Protein AF-A0A936U7Z7-F1 (afdb_monomer)

Structure (mmCIF, N/CA/C/O backbone):
data_AF-A0A936U7Z7-F1
#
_entry.id   AF-A0A936U7Z7-F1
#
loop_
_atom_site.group_PDB
_atom_site.id
_atom_site.type_symbol
_atom_site.label_atom_id
_atom_site.label_alt_id
_atom_site.label_comp_id
_atom_site.label_asym_id
_atom_site.label_entity_id
_atom_site.label_seq_id
_atom_site.pdbx_PDB_ins_code
_atom_site.Cartn_x
_atom_site.Cartn_y
_atom_site.Cartn_z
_atom_site.occupancy
_atom_site.B_iso_or_equiv
_atom_site.auth_seq_id
_atom_site.auth_comp_id
_atom_site.auth_asym_id
_atom_site.auth_atom_id
_atom_site.pdbx_PDB_model_num
ATOM 1 N N . MET A 1 1 ? -49.123 -43.260 -20.434 1.00 53.66 1 MET A N 1
ATOM 2 C CA . MET A 1 1 ? -48.693 -44.196 -19.369 1.00 53.66 1 MET A CA 1
ATOM 3 C C . MET A 1 1 ? -49.922 -44.941 -18.866 1.00 53.66 1 MET A C 1
ATOM 5 O O . MET A 1 1 ? -50.841 -44.301 -18.373 1.00 53.66 1 MET A O 1
ATOM 9 N N . GLY A 1 2 ? -50.013 -46.245 -19.142 1.00 55.50 2 GLY A N 1
ATOM 10 C CA . GLY A 1 2 ? -51.261 -47.013 -19.045 1.00 55.50 2 GLY A CA 1
ATOM 11 C C . GLY A 1 2 ? -51.658 -47.400 -17.618 1.00 55.50 2 GLY A C 1
ATOM 12 O O . GLY A 1 2 ? -50.802 -47.662 -16.776 1.00 55.50 2 GLY A O 1
ATOM 13 N N . LEU A 1 3 ? -52.970 -47.505 -17.376 1.00 56.16 3 LEU A N 1
ATOM 14 C CA . LEU A 1 3 ? -53.588 -47.869 -16.088 1.00 56.16 3 LEU A CA 1
ATOM 15 C C . LEU A 1 3 ? -53.085 -49.196 -15.481 1.00 56.16 3 LEU A C 1
ATOM 17 O O . LEU A 1 3 ? -53.256 -49.433 -14.290 1.00 56.16 3 LEU A O 1
ATOM 21 N N . ARG A 1 4 ? -52.421 -50.039 -16.278 1.00 62.91 4 ARG A N 1
ATOM 22 C CA . ARG A 1 4 ? -51.857 -51.329 -15.857 1.00 62.91 4 ARG A CA 1
ATOM 23 C C . ARG A 1 4 ? -50.649 -51.208 -14.925 1.00 62.91 4 ARG A C 1
ATOM 25 O O . ARG A 1 4 ? -50.452 -52.099 -14.108 1.00 62.91 4 ARG A O 1
ATOM 32 N N . SER A 1 5 ? -49.867 -50.128 -15.004 1.00 60.94 5 SER A N 1
ATOM 33 C CA . SER A 1 5 ? -48.711 -49.952 -14.108 1.00 60.94 5 SER A CA 1
ATOM 34 C C . SER A 1 5 ? -49.147 -49.609 -12.684 1.00 60.94 5 SER A C 1
ATOM 36 O O . SER A 1 5 ? -48.615 -50.161 -11.732 1.00 60.94 5 SER A O 1
ATOM 38 N N . ARG A 1 6 ? -50.197 -48.793 -12.531 1.00 63.59 6 ARG A N 1
ATOM 39 C CA . ARG A 1 6 ? -50.653 -48.318 -11.213 1.00 63.59 6 ARG A CA 1
ATOM 40 C C . ARG A 1 6 ? -51.276 -49.415 -10.344 1.00 63.59 6 ARG A C 1
ATOM 42 O O . ARG A 1 6 ? -51.219 -49.317 -9.124 1.00 63.59 6 ARG A O 1
ATOM 49 N N . LEU A 1 7 ? -51.831 -50.463 -10.961 1.00 64.12 7 LEU A N 1
ATOM 50 C CA . LEU A 1 7 ? -52.419 -51.603 -10.248 1.00 64.12 7 LEU A CA 1
ATOM 51 C C . LEU A 1 7 ? -51.355 -52.552 -9.663 1.00 64.12 7 LEU A C 1
ATOM 53 O O . LEU A 1 7 ? -51.622 -53.269 -8.704 1.00 64.12 7 LEU A O 1
ATOM 57 N N . LYS A 1 8 ? -50.149 -52.575 -10.246 1.00 61.91 8 LYS A N 1
ATOM 58 C CA . LYS A 1 8 ? -49.075 -53.491 -9.834 1.00 61.91 8 LYS A CA 1
ATOM 59 C C . LYS A 1 8 ? -48.338 -52.979 -8.592 1.00 61.91 8 LYS A C 1
ATOM 61 O O . LYS A 1 8 ? -48.033 -53.772 -7.707 1.00 61.91 8 LYS A O 1
ATOM 66 N N . ASP A 1 9 ? -48.158 -51.663 -8.484 1.00 62.19 9 ASP A N 1
ATOM 67 C CA . ASP A 1 9 ? -47.556 -51.022 -7.306 1.00 62.19 9 ASP A CA 1
ATOM 68 C C . ASP A 1 9 ? -48.460 -51.098 -6.064 1.00 62.19 9 ASP A C 1
ATOM 70 O O . ASP A 1 9 ? -47.980 -51.271 -4.946 1.00 62.19 9 ASP A O 1
ATOM 74 N N . THR A 1 10 ? -49.784 -51.053 -6.245 1.00 61.84 10 THR A N 1
ATOM 75 C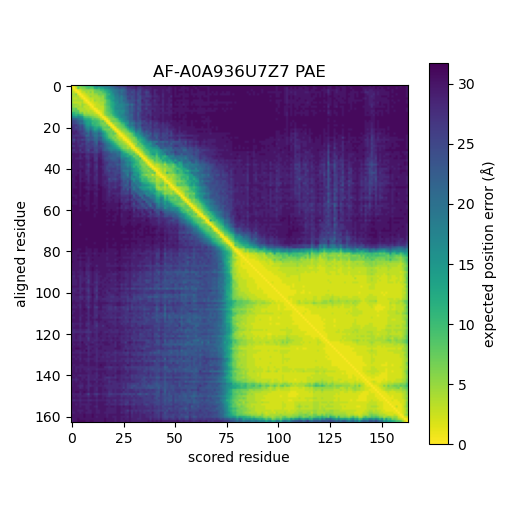 CA . THR A 1 10 ? -50.743 -51.156 -5.129 1.00 61.84 10 THR A CA 1
ATOM 76 C C . THR A 1 10 ? -50.898 -52.581 -4.592 1.00 61.84 10 THR A C 1
ATOM 78 O O . THR A 1 10 ? -51.170 -52.750 -3.407 1.00 61.84 10 THR A O 1
ATOM 81 N N . LEU A 1 11 ? -50.656 -53.612 -5.410 1.00 61.28 11 LEU A N 1
ATOM 82 C CA . LEU A 1 11 ? -50.637 -55.011 -4.958 1.00 61.28 11 LEU A CA 1
ATOM 83 C C . LEU A 1 11 ? -49.333 -55.392 -4.235 1.00 61.28 11 LEU A C 1
ATOM 85 O O . LEU A 1 11 ? -49.374 -56.196 -3.309 1.00 61.28 11 LEU A O 1
ATOM 89 N N . GLY A 1 12 ? -48.196 -54.791 -4.602 1.00 59.53 12 GLY A N 1
ATOM 90 C CA . GLY A 1 12 ? -46.909 -55.040 -3.937 1.00 59.53 12 GLY A CA 1
ATOM 91 C C . GLY A 1 12 ? -46.841 -54.509 -2.501 1.00 59.53 12 GLY A C 1
ATOM 92 O O . GLY A 1 12 ? -46.203 -55.119 -1.650 1.00 59.53 12 GLY A O 1
ATOM 93 N N . ALA A 1 13 ? -47.543 -53.411 -2.209 1.00 61.16 13 ALA A N 1
ATOM 94 C CA . ALA A 1 13 ? -47.560 -52.798 -0.880 1.00 61.16 13 ALA A CA 1
ATOM 95 C C . ALA A 1 13 ? -48.539 -53.465 0.110 1.00 61.16 13 ALA A C 1
ATOM 97 O O . ALA A 1 13 ? -48.393 -53.300 1.318 1.00 61.16 13 ALA A O 1
ATOM 98 N N . LEU A 1 14 ? -49.529 -54.221 -0.385 1.00 59.06 14 LEU A N 1
ATOM 99 C CA . LEU A 1 14 ? -50.561 -54.878 0.433 1.00 59.06 14 LEU A CA 1
ATOM 100 C C . LEU A 1 14 ? -50.222 -56.330 0.811 1.00 59.06 14 LEU A C 1
ATOM 102 O O . LEU A 1 14 ? -50.831 -56.875 1.727 1.00 59.06 14 LEU A O 1
ATOM 106 N N . LEU A 1 15 ? -49.235 -56.946 0.151 1.00 59.72 15 LEU A N 1
ATOM 107 C CA . LEU A 1 15 ? -48.795 -58.323 0.398 1.00 59.72 15 LEU A CA 1
ATOM 108 C C . LEU A 1 15 ? -47.474 -58.352 1.190 1.00 59.72 15 LEU A C 1
ATOM 110 O O . LEU A 1 15 ? -46.478 -58.911 0.740 1.00 59.72 15 LEU A O 1
ATOM 114 N N . GLY A 1 16 ? -47.465 -57.690 2.352 1.00 51.81 16 GLY A N 1
ATOM 115 C CA . GLY A 1 16 ? -46.308 -57.532 3.239 1.00 51.81 16 GLY A CA 1
ATOM 116 C C . GLY A 1 16 ? -45.510 -58.819 3.481 1.00 51.81 16 GLY A C 1
ATOM 117 O O . GLY A 1 16 ? -45.823 -59.604 4.371 1.00 51.81 16 GLY A O 1
ATOM 118 N N . GLY A 1 17 ? -44.434 -58.990 2.715 1.00 46.88 17 GLY A N 1
ATOM 119 C CA . GLY A 1 17 ? -43.423 -60.024 2.900 1.00 46.88 17 GLY A CA 1
ATOM 120 C C . GLY A 1 17 ? -42.232 -59.478 3.676 1.00 46.88 17 GLY A C 1
ATOM 121 O O . GLY A 1 17 ? -41.199 -59.158 3.098 1.00 46.88 17 GLY A O 1
ATOM 122 N N . THR A 1 18 ? -42.406 -59.356 4.987 1.00 51.50 18 THR A N 1
ATOM 123 C CA . THR A 1 18 ? -41.353 -59.189 5.993 1.00 51.50 18 THR A CA 1
ATOM 124 C C . THR A 1 18 ? -40.433 -60.417 6.066 1.00 51.50 18 THR A C 1
ATOM 126 O O . THR A 1 18 ? -40.917 -61.532 6.240 1.00 51.50 18 THR A O 1
ATOM 129 N N . GLN A 1 19 ? -39.120 -60.193 6.027 1.00 50.44 19 GLN A N 1
ATOM 130 C CA . GLN A 1 19 ? -38.074 -60.971 6.720 1.00 50.44 19 GLN A CA 1
ATOM 131 C C . GLN A 1 19 ? -37.088 -59.902 7.221 1.00 50.44 19 GLN A C 1
ATOM 133 O O . GLN A 1 19 ? -36.476 -59.216 6.410 1.00 50.44 19 GLN A O 1
ATOM 138 N N . ASP A 1 20 ? -37.180 -59.403 8.448 1.00 43.28 20 ASP A N 1
ATOM 139 C CA . ASP A 1 20 ? -36.795 -59.981 9.743 1.00 43.28 20 ASP A CA 1
ATOM 140 C C . ASP A 1 20 ? -35.322 -60.430 9.855 1.00 43.28 20 ASP A C 1
ATOM 142 O O . ASP A 1 20 ? -34.871 -61.351 9.186 1.00 43.28 20 ASP A O 1
ATOM 146 N N . THR A 1 21 ? -34.631 -59.688 10.729 1.00 50.19 21 THR A N 1
ATOM 147 C CA . THR A 1 21 ? -33.477 -60.012 11.581 1.00 50.19 21 THR A CA 1
ATOM 148 C C . THR A 1 21 ? -32.204 -60.644 10.998 1.00 50.19 21 THR A C 1
ATOM 150 O O . THR A 1 21 ? -32.057 -61.852 10.925 1.00 50.19 21 THR A O 1
ATOM 153 N N . GLU A 1 22 ? -31.147 -59.825 10.887 1.00 43.09 22 GLU A N 1
ATOM 154 C CA . GLU A 1 22 ? -29.859 -60.204 11.486 1.00 43.09 22 GLU A CA 1
ATOM 155 C C . GLU A 1 22 ? -29.035 -58.986 11.942 1.00 43.09 22 GLU A C 1
ATOM 157 O O . GLU A 1 22 ? -28.915 -57.959 11.274 1.00 43.09 22 GLU A O 1
ATOM 162 N N . ARG A 1 23 ? -28.493 -59.108 13.156 1.00 43.38 23 ARG A N 1
ATOM 163 C CA . ARG A 1 23 ? -27.662 -58.129 13.859 1.00 43.38 23 ARG A CA 1
ATOM 164 C C . ARG A 1 23 ? -26.360 -57.842 13.110 1.00 43.38 23 ARG A C 1
ATOM 166 O O . ARG A 1 23 ? -25.551 -58.742 12.914 1.00 43.38 23 ARG A O 1
ATOM 173 N N . ARG A 1 24 ? -26.017 -56.557 13.003 1.00 42.41 24 ARG A N 1
ATOM 174 C CA . ARG A 1 24 ? -24.684 -56.079 13.408 1.00 42.41 24 ARG A CA 1
ATOM 175 C C . ARG A 1 24 ? -24.756 -54.603 13.813 1.00 42.41 24 ARG A C 1
ATOM 177 O O . ARG A 1 24 ? -25.116 -53.782 12.974 1.00 42.41 24 ARG A O 1
ATOM 184 N N . PRO A 1 25 ? -24.421 -54.226 15.062 1.00 46.09 25 PRO A N 1
ATOM 185 C CA . PRO A 1 25 ? -24.138 -52.831 15.360 1.00 46.09 25 PRO A CA 1
ATOM 186 C C . PRO A 1 25 ? -22.882 -52.439 14.575 1.00 46.09 25 PRO A C 1
ATOM 188 O O . PRO A 1 25 ? -21.800 -52.983 14.795 1.00 46.09 25 PRO A O 1
ATOM 191 N N . GLN A 1 26 ? -23.048 -51.535 13.612 1.00 52.72 26 GLN A N 1
ATOM 192 C CA . GLN A 1 26 ? -21.930 -50.864 12.961 1.00 52.72 26 GLN A CA 1
ATOM 193 C C . GLN A 1 26 ? -21.129 -50.133 14.049 1.00 52.72 26 GLN A C 1
ATOM 195 O O . GLN A 1 26 ? -21.728 -49.364 14.809 1.00 52.72 26 GLN A O 1
ATOM 200 N N . PRO A 1 27 ? -19.807 -50.347 14.172 1.00 50.00 27 PRO A N 1
ATOM 201 C CA . PRO A 1 27 ? -19.001 -49.484 15.013 1.00 50.00 27 PRO A CA 1
ATOM 202 C C . PRO A 1 27 ? -19.119 -48.065 14.459 1.00 50.00 27 PRO A C 1
ATOM 204 O O . PRO A 1 27 ? -18.895 -47.825 13.272 1.00 50.00 27 PRO A O 1
ATOM 207 N N . TYR A 1 28 ? -19.501 -47.133 15.327 1.00 50.00 28 TYR A N 1
ATOM 208 C CA . TYR A 1 28 ? -19.523 -45.705 15.045 1.00 50.00 28 TYR A CA 1
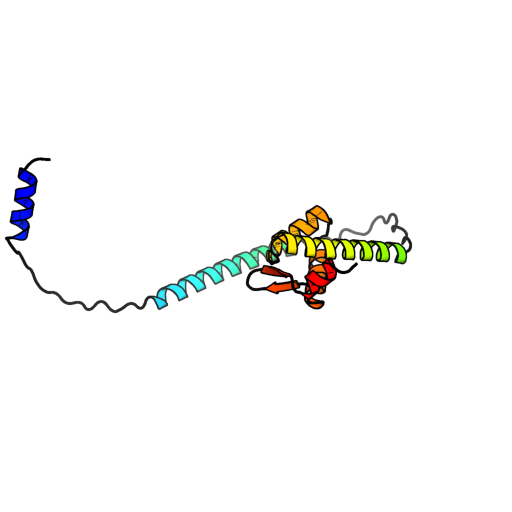ATOM 209 C C . TYR A 1 28 ? -18.086 -45.278 14.713 1.00 50.00 28 TYR A C 1
ATOM 211 O O . TYR A 1 28 ? -17.277 -44.994 15.598 1.00 50.00 28 TYR A O 1
ATOM 219 N N . ARG A 1 29 ? -17.717 -45.320 13.428 1.00 47.75 29 ARG A N 1
ATOM 220 C CA . ARG A 1 29 ? -16.426 -44.827 12.955 1.00 47.75 29 ARG A CA 1
ATOM 221 C C . ARG A 1 29 ? -16.515 -43.309 12.998 1.00 47.75 29 ARG A C 1
ATOM 223 O O . ARG A 1 29 ? -17.076 -42.677 12.110 1.00 47.75 29 ARG A O 1
ATOM 230 N N . SER A 1 30 ? -16.031 -42.755 14.104 1.00 45.44 30 SER A N 1
ATOM 231 C CA . SER A 1 30 ? -15.939 -41.318 14.328 1.00 45.44 30 SER A CA 1
ATOM 232 C C . SER A 1 30 ? -15.243 -40.644 13.128 1.00 45.44 30 SER A C 1
ATOM 234 O O . SER A 1 30 ? -14.167 -41.104 12.732 1.00 45.44 30 SER A O 1
ATOM 236 N N . PRO A 1 31 ? -15.809 -39.576 12.532 1.00 49.09 31 PRO A N 1
ATOM 237 C CA . PRO A 1 31 ? -15.282 -38.942 11.315 1.00 49.09 31 PRO A CA 1
ATOM 238 C C . PRO A 1 31 ? -13.938 -38.217 11.511 1.00 49.09 31 PRO A C 1
ATOM 240 O O . PRO A 1 31 ? -13.349 -37.734 10.550 1.00 49.09 31 PRO A O 1
ATOM 243 N N . VAL A 1 32 ? -13.415 -38.161 12.737 1.00 47.50 32 VAL A N 1
ATOM 244 C CA . VAL A 1 32 ? -12.198 -37.404 13.069 1.00 47.50 32 VAL A CA 1
ATOM 245 C C . VAL A 1 32 ? -10.913 -38.129 12.638 1.00 47.50 32 VAL A C 1
ATOM 247 O O . VAL A 1 32 ? -9.903 -37.486 12.373 1.00 47.50 32 VAL A O 1
ATOM 250 N N . ALA A 1 33 ? -10.932 -39.460 12.502 1.00 45.00 33 ALA A N 1
ATOM 251 C CA . ALA A 1 33 ? -9.717 -40.224 12.196 1.00 45.00 33 ALA A CA 1
ATOM 252 C C . ALA A 1 33 ? -9.262 -40.128 10.725 1.00 45.00 33 ALA A C 1
ATOM 254 O O . ALA A 1 33 ? -8.098 -40.380 10.443 1.00 45.00 33 ALA A O 1
ATOM 255 N N . SER A 1 34 ? -10.143 -39.754 9.787 1.00 46.69 34 SER A N 1
ATOM 256 C CA . SER A 1 34 ? -9.799 -39.729 8.353 1.00 46.69 34 SER A CA 1
ATOM 257 C C . SER A 1 34 ? -9.118 -38.433 7.899 1.00 46.69 34 SER A C 1
ATOM 259 O O . SER A 1 34 ? -8.530 -38.409 6.827 1.00 46.69 34 SER A O 1
ATOM 261 N N . ILE A 1 35 ? -9.187 -37.364 8.698 1.00 48.81 35 ILE A N 1
ATOM 262 C CA . ILE A 1 35 ? -8.622 -36.046 8.357 1.00 48.81 35 ILE A CA 1
ATOM 263 C C . ILE A 1 35 ? -7.124 -35.980 8.710 1.00 48.81 35 ILE A C 1
ATOM 265 O O . ILE A 1 35 ? -6.358 -35.255 8.082 1.00 48.81 35 ILE A O 1
ATOM 269 N N . ILE A 1 36 ? -6.688 -36.761 9.703 1.00 47.91 36 ILE A N 1
ATOM 270 C CA . ILE A 1 36 ? -5.319 -36.703 10.238 1.00 47.91 36 ILE A CA 1
ATOM 271 C C . ILE A 1 36 ? -4.309 -37.386 9.295 1.00 47.91 36 ILE A C 1
ATOM 273 O O . ILE A 1 36 ? -3.169 -36.933 9.198 1.00 47.91 36 ILE A O 1
ATOM 277 N N . ASP A 1 37 ? -4.714 -38.433 8.569 1.00 43.72 37 ASP A N 1
ATOM 278 C CA . ASP A 1 37 ? -3.844 -39.115 7.595 1.00 43.72 37 ASP A CA 1
ATOM 279 C C . ASP A 1 37 ? -3.646 -38.297 6.304 1.00 43.72 37 ASP A C 1
ATOM 281 O O . ASP A 1 37 ? -2.534 -38.238 5.777 1.00 43.72 37 ASP A O 1
ATOM 285 N N . ASP A 1 38 ? -4.682 -37.590 5.840 1.00 45.03 38 ASP A N 1
ATOM 286 C CA . ASP A 1 38 ? -4.632 -36.785 4.608 1.00 45.03 38 ASP A CA 1
ATOM 287 C C . ASP A 1 38 ? -3.714 -35.554 4.761 1.00 45.03 38 ASP A C 1
ATOM 289 O O . ASP A 1 38 ? -2.880 -35.263 3.900 1.00 45.03 38 ASP A O 1
ATOM 293 N N . ALA A 1 39 ? -3.758 -34.895 5.927 1.00 4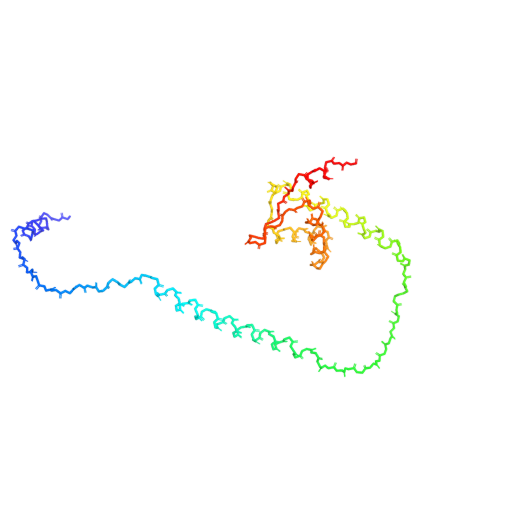8.22 39 ALA A N 1
ATOM 294 C CA . ALA A 1 39 ? -2.891 -33.756 6.239 1.00 48.22 39 ALA A CA 1
ATOM 295 C C . ALA A 1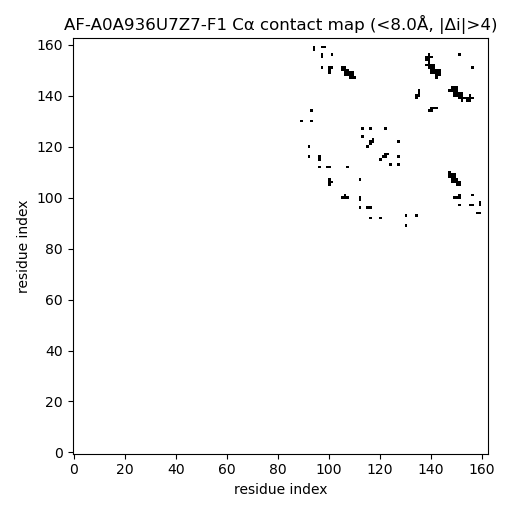 39 ? -1.397 -34.138 6.275 1.00 48.22 39 ALA A C 1
ATOM 297 O O . ALA A 1 39 ? -0.538 -33.392 5.800 1.00 48.22 39 ALA A O 1
ATOM 298 N N . ARG A 1 40 ? -1.071 -35.339 6.775 1.00 52.91 40 ARG A N 1
ATOM 299 C CA . ARG A 1 40 ? 0.316 -35.828 6.865 1.00 52.91 40 ARG A CA 1
ATOM 300 C C . ARG A 1 40 ? 0.900 -36.220 5.506 1.00 52.91 40 ARG A C 1
ATOM 302 O O . ARG A 1 40 ? 2.116 -36.140 5.322 1.00 52.91 40 ARG A O 1
ATOM 309 N N . ALA A 1 41 ? 0.052 -36.628 4.561 1.00 50.38 41 ALA A N 1
ATOM 310 C CA . ALA A 1 41 ? 0.450 -36.896 3.182 1.00 50.38 41 ALA A CA 1
ATOM 311 C C . ALA A 1 41 ? 0.747 -35.596 2.410 1.00 50.38 41 ALA A C 1
ATOM 313 O O . ALA A 1 41 ? 1.733 -35.536 1.672 1.00 50.38 41 ALA A O 1
ATOM 314 N N . GLN A 1 42 ? -0.031 -34.530 2.638 1.00 50.97 42 GLN A N 1
ATOM 315 C CA . GLN A 1 42 ? 0.199 -33.223 2.008 1.00 50.97 42 GLN A CA 1
ATOM 316 C C . GLN A 1 42 ? 1.471 -32.518 2.510 1.00 50.97 42 GLN A C 1
ATOM 318 O O . GLN A 1 42 ? 2.156 -31.861 1.724 1.00 50.97 42 GLN A O 1
ATOM 323 N N . GLU A 1 43 ? 1.839 -32.690 3.782 1.00 51.88 43 GLU A N 1
ATOM 324 C CA . GLU A 1 43 ? 3.057 -32.093 4.355 1.00 51.88 43 GLU A CA 1
ATOM 325 C C . GLU A 1 43 ? 4.347 -32.721 3.787 1.00 51.88 43 GLU A C 1
ATOM 327 O O . GLU A 1 43 ? 5.336 -32.025 3.556 1.00 51.88 43 GLU A O 1
ATOM 332 N N . ARG A 1 44 ? 4.328 -34.029 3.475 1.00 57.00 44 ARG A N 1
ATOM 333 C CA . ARG A 1 44 ? 5.466 -34.723 2.840 1.00 57.00 44 ARG A CA 1
ATOM 334 C C . ARG A 1 44 ? 5.666 -34.312 1.381 1.00 57.00 44 ARG A C 1
ATOM 336 O O . ARG A 1 44 ? 6.805 -34.108 0.973 1.00 57.00 44 ARG A O 1
ATOM 343 N N . ALA A 1 45 ? 4.581 -34.113 0.633 1.00 54.41 45 ALA A N 1
ATOM 344 C CA . ALA A 1 45 ? 4.654 -33.645 -0.751 1.00 54.41 45 ALA A CA 1
ATOM 345 C C . ALA A 1 45 ? 5.204 -32.206 -0.855 1.00 54.41 45 ALA A C 1
ATOM 347 O O . ALA A 1 45 ? 6.006 -31.907 -1.737 1.00 54.41 45 ALA A O 1
ATOM 348 N N . GLN A 1 46 ? 4.845 -31.320 0.085 1.00 52.56 46 GLN A N 1
ATOM 349 C CA . GLN A 1 46 ? 5.363 -29.944 0.113 1.00 52.56 46 GLN A CA 1
ATOM 350 C C . GLN A 1 46 ? 6.832 -29.854 0.562 1.00 52.56 46 GLN A C 1
ATOM 352 O O . GLN A 1 46 ? 7.551 -28.946 0.138 1.00 52.56 46 GLN A O 1
ATOM 357 N N . ALA A 1 47 ? 7.305 -30.792 1.391 1.00 53.69 47 ALA A N 1
ATOM 358 C CA . ALA A 1 47 ? 8.707 -30.853 1.799 1.00 53.69 47 ALA A CA 1
ATOM 359 C C . ALA A 1 47 ? 9.640 -31.277 0.645 1.00 53.69 47 ALA A C 1
ATOM 361 O O . ALA A 1 47 ? 10.726 -30.712 0.502 1.00 53.69 47 ALA A O 1
ATOM 362 N N . GLU A 1 48 ? 9.216 -32.210 -0.215 1.00 53.06 48 GLU A N 1
ATOM 363 C CA . GLU A 1 48 ? 10.007 -32.636 -1.383 1.00 53.06 48 GLU A CA 1
ATOM 364 C C . GLU A 1 48 ? 10.071 -31.566 -2.487 1.00 53.06 48 GLU A C 1
ATOM 366 O O . GLU A 1 48 ? 11.109 -31.412 -3.137 1.00 53.06 48 GLU A O 1
ATOM 371 N N . GLU A 1 49 ? 9.016 -30.766 -2.669 1.00 51.59 49 GLU A N 1
ATOM 372 C CA . GLU A 1 49 ? 9.018 -29.677 -3.656 1.00 51.59 49 GLU A CA 1
ATOM 373 C C . GLU A 1 49 ? 9.900 -28.494 -3.217 1.00 51.59 49 GLU A C 1
ATOM 375 O O . GLU A 1 49 ? 10.635 -27.925 -4.030 1.00 51.59 49 GLU A O 1
ATOM 380 N N . ARG A 1 50 ? 9.941 -28.189 -1.910 1.00 54.53 50 ARG A N 1
ATOM 381 C CA . ARG A 1 50 ? 10.881 -27.202 -1.346 1.00 54.53 50 ARG A CA 1
ATOM 382 C C . ARG A 1 50 ? 12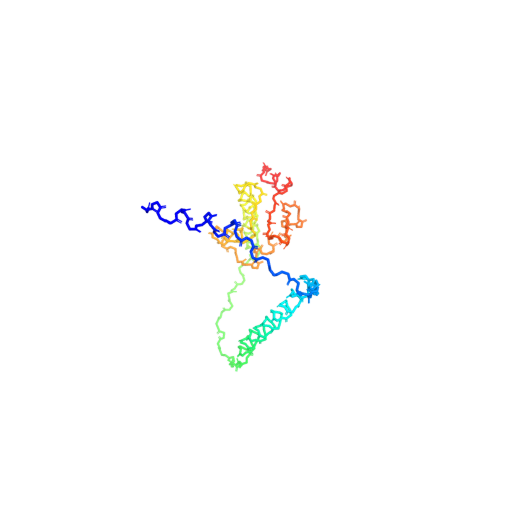.341 -27.646 -1.471 1.00 54.53 50 ARG A C 1
ATOM 384 O O . ARG A 1 50 ? 13.190 -26.817 -1.792 1.00 54.53 50 ARG A O 1
ATOM 391 N N . ALA A 1 51 ? 12.627 -28.939 -1.306 1.00 54.88 51 ALA A N 1
ATOM 392 C CA . ALA A 1 51 ? 13.977 -29.473 -1.488 1.00 54.88 51 ALA A CA 1
ATOM 393 C C . ALA A 1 51 ? 14.457 -29.375 -2.952 1.00 54.88 51 ALA A C 1
ATOM 395 O O . ALA A 1 51 ? 15.619 -29.052 -3.197 1.00 54.88 51 ALA A O 1
ATOM 396 N N . ARG A 1 52 ? 13.565 -29.559 -3.941 1.00 53.25 52 ARG A N 1
ATOM 397 C CA . ARG A 1 52 ? 13.910 -29.358 -5.364 1.00 53.25 52 ARG A CA 1
ATOM 398 C C . ARG A 1 52 ? 14.100 -27.889 -5.751 1.00 53.25 52 ARG A C 1
ATOM 400 O O . ARG A 1 52 ? 14.919 -27.601 -6.623 1.00 53.25 52 ARG A O 1
ATOM 407 N N . ALA A 1 53 ? 13.386 -26.962 -5.113 1.00 50.41 53 ALA A N 1
ATOM 408 C CA . ALA A 1 53 ? 13.533 -25.528 -5.374 1.00 50.41 53 ALA A CA 1
ATOM 409 C C . ALA A 1 53 ? 14.854 -24.946 -4.817 1.00 50.41 53 ALA A C 1
ATOM 411 O O . ALA A 1 53 ? 15.445 -24.051 -5.429 1.00 50.41 53 ALA A O 1
ATOM 412 N N . GLU A 1 54 ? 15.377 -25.478 -3.706 1.00 48.22 54 GLU A N 1
ATOM 413 C CA . GLU A 1 54 ? 16.686 -25.059 -3.180 1.00 48.22 54 GLU A CA 1
ATOM 414 C C . GLU A 1 54 ? 17.872 -25.577 -4.011 1.00 48.22 54 GLU A C 1
ATOM 416 O O . GLU A 1 54 ? 18.878 -24.874 -4.152 1.00 48.22 54 GLU A O 1
ATOM 421 N N . GLU A 1 55 ? 17.764 -26.753 -4.637 1.00 46.06 55 GLU A N 1
ATOM 422 C CA . GLU A 1 55 ? 18.867 -27.312 -5.432 1.00 46.06 55 GLU A CA 1
ATOM 423 C C . GLU A 1 55 ? 19.079 -26.558 -6.761 1.00 46.06 55 GLU A C 1
ATOM 425 O O . GLU A 1 55 ? 20.219 -26.342 -7.181 1.00 46.06 55 GLU A O 1
ATOM 430 N N . ALA A 1 56 ? 18.006 -26.023 -7.359 1.00 47.78 56 ALA A N 1
ATOM 431 C CA . ALA A 1 56 ? 18.089 -25.157 -8.542 1.00 47.78 56 ALA A CA 1
ATOM 432 C C . ALA A 1 56 ? 18.764 -23.799 -8.253 1.00 47.78 56 ALA A C 1
ATOM 434 O O . ALA A 1 56 ? 19.365 -23.197 -9.144 1.00 47.78 56 ALA A O 1
ATOM 435 N N . THR A 1 57 ? 18.730 -23.336 -7.000 1.00 48.91 57 THR A N 1
ATOM 436 C CA . THR A 1 57 ? 19.333 -22.053 -6.597 1.00 48.91 57 THR A CA 1
ATOM 437 C C . THR A 1 57 ? 20.822 -22.199 -6.243 1.00 48.91 57 THR A C 1
ATOM 439 O O . THR A 1 57 ? 21.583 -21.228 -6.281 1.00 48.91 57 THR A O 1
ATOM 442 N N . ARG A 1 58 ? 21.290 -23.421 -5.946 1.00 46.34 58 ARG A N 1
ATOM 443 C CA . ARG A 1 58 ? 22.686 -23.687 -5.558 1.00 46.34 58 ARG A CA 1
ATOM 444 C C . ARG A 1 58 ? 23.646 -23.808 -6.747 1.00 46.34 58 ARG A C 1
ATOM 446 O O . ARG A 1 58 ? 24.823 -23.475 -6.603 1.00 46.34 58 ARG A O 1
ATOM 453 N N . ALA A 1 59 ? 23.164 -24.205 -7.925 1.00 45.97 59 ALA A N 1
ATOM 454 C CA . ALA A 1 59 ? 24.001 -24.390 -9.117 1.00 45.97 59 ALA A CA 1
ATOM 455 C C . ALA A 1 59 ? 24.482 -23.076 -9.775 1.00 45.97 59 ALA A C 1
ATOM 457 O O . ALA A 1 59 ? 25.371 -23.108 -10.619 1.00 45.97 59 ALA A O 1
ATOM 458 N N . GLN A 1 60 ? 23.954 -21.913 -9.375 1.00 50.56 60 GLN A N 1
ATOM 459 C CA . GLN A 1 60 ? 24.333 -20.615 -9.954 1.00 50.56 60 GLN A CA 1
ATOM 460 C C . GLN A 1 60 ? 25.470 -19.886 -9.211 1.00 50.56 60 GLN A C 1
ATOM 462 O O . GLN A 1 60 ? 25.880 -18.808 -9.630 1.00 50.56 60 GLN A O 1
ATOM 467 N N . ARG A 1 61 ? 26.009 -20.447 -8.115 1.00 48.31 61 ARG A N 1
ATOM 468 C CA . ARG A 1 61 ? 27.008 -19.763 -7.265 1.00 48.31 61 ARG A CA 1
ATOM 469 C C . ARG A 1 61 ? 28.478 -20.092 -7.542 1.00 48.31 61 ARG A C 1
ATOM 471 O O . ARG A 1 61 ? 29.330 -19.604 -6.805 1.00 48.31 61 ARG A O 1
ATOM 478 N N . LEU A 1 62 ? 28.815 -20.882 -8.561 1.00 53.19 62 LEU A N 1
ATOM 479 C CA . LEU A 1 62 ? 30.210 -21.273 -8.807 1.00 53.19 62 LEU A CA 1
ATOM 480 C C . LEU A 1 62 ? 30.595 -21.225 -10.288 1.00 53.19 62 LEU A C 1
ATOM 482 O O . LEU A 1 62 ? 30.805 -22.252 -10.922 1.00 53.19 62 LEU A O 1
ATOM 486 N N . THR A 1 63 ? 30.805 -20.017 -10.804 1.00 47.22 63 THR A N 1
ATOM 487 C CA . THR A 1 63 ? 31.844 -19.793 -11.818 1.00 47.22 63 THR A CA 1
ATOM 488 C C . THR A 1 63 ? 32.648 -18.549 -11.437 1.00 47.22 63 THR A C 1
ATOM 490 O O . THR A 1 63 ? 32.146 -17.436 -11.602 1.00 47.22 63 THR A O 1
ATOM 493 N N . PRO A 1 64 ? 33.882 -18.691 -10.921 1.00 53.88 64 PRO A N 1
ATOM 494 C CA . PRO A 1 64 ? 34.812 -17.579 -10.841 1.00 53.88 64 PRO A CA 1
ATOM 495 C C . PRO A 1 64 ? 35.402 -17.372 -12.240 1.00 53.88 64 PRO A C 1
ATOM 497 O O . PRO A 1 64 ? 36.342 -18.056 -12.638 1.00 53.88 64 PRO A O 1
ATOM 500 N N . ALA A 1 65 ? 34.823 -16.453 -13.012 1.00 45.22 65 ALA A N 1
ATOM 501 C CA . ALA A 1 65 ? 35.482 -15.923 -14.196 1.00 45.22 65 ALA A CA 1
ATOM 502 C C . ALA A 1 65 ? 36.294 -14.689 -13.784 1.00 45.22 65 ALA A C 1
ATOM 504 O O . ALA A 1 65 ? 35.763 -13.712 -13.264 1.00 45.22 65 ALA A O 1
ATOM 505 N N . SER A 1 66 ? 37.600 -14.834 -13.977 1.00 43.53 66 SER A N 1
ATOM 506 C CA . SER A 1 66 ? 38.704 -13.900 -13.764 1.00 43.53 66 SER A CA 1
ATOM 507 C C . SER A 1 66 ? 38.424 -12.414 -14.065 1.00 43.53 66 SER A C 1
ATOM 509 O O . SER A 1 66 ? 37.617 -12.098 -14.941 1.00 43.53 66 SER A O 1
ATOM 511 N N . PRO A 1 67 ? 39.162 -11.493 -13.410 1.00 53.66 67 PRO A N 1
ATOM 512 C CA . PRO A 1 67 ? 38.974 -10.056 -13.525 1.00 53.66 67 PRO A CA 1
ATOM 513 C C . PRO A 1 67 ? 39.617 -9.538 -14.813 1.00 53.66 67 PRO A C 1
ATOM 515 O O . PRO A 1 67 ? 40.830 -9.624 -14.994 1.00 53.66 67 PRO A O 1
ATOM 518 N N . ALA A 1 68 ? 38.821 -8.955 -15.700 1.00 49.22 68 ALA A N 1
ATOM 519 C CA . ALA A 1 68 ? 39.340 -8.130 -16.779 1.00 49.22 68 ALA A CA 1
ATOM 520 C C . ALA A 1 68 ? 38.334 -7.030 -17.120 1.00 49.22 68 ALA A C 1
ATOM 522 O O . ALA A 1 68 ? 37.170 -7.304 -17.390 1.00 49.22 68 ALA A O 1
ATOM 523 N N . ALA A 1 69 ? 38.851 -5.802 -17.129 1.00 44.97 69 ALA A N 1
ATOM 524 C CA . ALA A 1 69 ? 38.213 -4.560 -17.550 1.00 44.97 69 ALA A CA 1
ATOM 525 C C . ALA A 1 69 ? 37.170 -3.966 -16.588 1.00 44.97 69 ALA A C 1
ATOM 527 O O . ALA A 1 69 ? 35.961 -4.103 -16.751 1.00 44.97 69 ALA A O 1
ATOM 528 N N . ALA A 1 70 ? 37.673 -3.152 -15.657 1.00 55.81 70 ALA A N 1
ATOM 529 C CA . ALA A 1 70 ? 37.005 -1.896 -15.348 1.00 55.81 70 ALA A CA 1
ATOM 530 C C . ALA A 1 70 ? 36.823 -1.090 -16.650 1.00 55.81 70 ALA A C 1
ATOM 532 O O . ALA A 1 70 ? 37.786 -0.916 -17.403 1.00 55.81 70 ALA A O 1
ATOM 533 N N . PRO A 1 71 ? 35.618 -0.559 -16.885 1.00 47.09 71 PRO A N 1
ATOM 534 C CA . PRO A 1 71 ? 35.546 0.853 -17.209 1.00 47.09 71 PRO A CA 1
ATOM 535 C C . PRO A 1 71 ? 34.531 1.564 -16.309 1.00 47.09 71 PRO A C 1
ATOM 537 O O . PRO A 1 71 ? 33.393 1.136 -16.159 1.00 47.09 71 PRO A O 1
ATOM 540 N N . ALA A 1 72 ? 34.999 2.682 -15.758 1.00 49.28 72 ALA A N 1
ATOM 541 C CA . ALA A 1 72 ? 34.224 3.796 -15.229 1.00 49.28 72 ALA A CA 1
ATOM 542 C C . ALA A 1 72 ? 33.205 3.464 -14.127 1.00 49.28 72 ALA A C 1
ATOM 544 O O . ALA A 1 72 ? 32.032 3.186 -14.366 1.00 49.28 72 ALA A O 1
ATOM 545 N N . ALA A 1 73 ? 33.663 3.651 -12.888 1.00 53.62 73 ALA A N 1
ATOM 546 C CA . ALA A 1 73 ? 32.796 4.138 -11.829 1.00 53.62 73 ALA A CA 1
ATOM 547 C C . ALA A 1 73 ? 31.928 5.292 -12.377 1.00 53.62 73 ALA A C 1
ATOM 549 O O . ALA A 1 73 ? 32.497 6.248 -12.914 1.00 53.62 73 ALA A O 1
ATOM 550 N N . PRO A 1 74 ? 30.588 5.242 -12.270 1.00 55.62 74 PRO A N 1
ATOM 551 C CA . PRO A 1 74 ? 29.817 6.466 -12.353 1.00 55.62 74 PRO A CA 1
ATOM 552 C C . PRO A 1 74 ? 30.258 7.329 -11.169 1.00 55.62 74 PRO A C 1
ATOM 554 O O . PRO A 1 74 ? 30.153 6.924 -10.011 1.00 55.62 74 PRO A O 1
ATOM 557 N N . GLU A 1 75 ? 30.848 8.476 -11.484 1.00 57.50 75 GLU A N 1
ATOM 558 C CA . GLU A 1 75 ? 31.221 9.516 -10.531 1.00 57.50 75 GLU A CA 1
ATOM 559 C C . GLU A 1 75 ? 30.045 9.774 -9.571 1.00 57.50 75 GLU A C 1
ATOM 561 O O . GLU A 1 75 ? 28.918 9.892 -10.058 1.00 57.50 75 GLU A O 1
ATOM 566 N N . PRO A 1 76 ? 30.251 9.846 -8.240 1.00 56.44 76 PRO A N 1
ATOM 567 C CA . PRO A 1 76 ? 29.160 10.069 -7.296 1.00 56.44 76 PRO A CA 1
ATOM 568 C C . PRO A 1 76 ? 28.578 11.468 -7.538 1.00 56.44 76 PRO A C 1
ATOM 570 O O . PRO A 1 76 ? 29.258 12.471 -7.288 1.00 56.44 76 PRO A O 1
ATOM 573 N N . PRO A 1 77 ? 27.341 11.600 -8.044 1.00 56.25 77 PRO A N 1
ATOM 574 C CA . PRO A 1 77 ? 26.758 12.906 -8.243 1.00 56.25 77 PRO A CA 1
ATOM 575 C C . PRO A 1 77 ? 26.066 13.301 -6.938 1.00 56.25 77 PRO A C 1
ATOM 577 O O . PRO A 1 77 ? 24.951 12.863 -6.695 1.00 56.25 77 PRO A O 1
ATOM 580 N N . LYS A 1 78 ? 26.717 14.136 -6.116 1.00 54.88 78 LYS A N 1
ATOM 581 C CA . LYS A 1 78 ? 26.108 14.926 -5.019 1.00 54.88 78 LYS A CA 1
ATOM 582 C C . LYS A 1 78 ? 24.929 14.221 -4.315 1.00 54.88 78 LYS A C 1
ATOM 584 O O . LYS A 1 78 ? 23.769 14.573 -4.532 1.00 54.88 78 LYS A O 1
ATOM 589 N N . ASP A 1 79 ? 25.240 13.250 -3.460 1.00 57.84 79 ASP A N 1
ATOM 590 C CA . ASP A 1 79 ? 24.273 12.321 -2.850 1.00 57.84 79 ASP A CA 1
ATOM 591 C C . ASP A 1 79 ? 23.095 13.004 -2.122 1.00 57.84 79 ASP A C 1
ATOM 593 O O . ASP A 1 79 ? 21.971 12.505 -2.149 1.00 57.84 79 ASP A O 1
ATOM 597 N N . ALA A 1 80 ? 23.295 14.208 -1.577 1.00 61.81 80 ALA A N 1
ATOM 598 C CA . ALA A 1 80 ? 22.250 14.952 -0.867 1.00 61.81 80 ALA A CA 1
ATOM 599 C C . ALA A 1 80 ? 21.037 15.324 -1.749 1.00 61.81 80 ALA A C 1
ATOM 601 O O . ALA A 1 80 ? 19.889 15.214 -1.315 1.00 61.81 80 ALA A O 1
ATOM 602 N N . ASP A 1 81 ? 21.264 15.731 -3.002 1.00 71.50 81 ASP A N 1
ATOM 603 C CA . ASP A 1 81 ? 20.182 16.121 -3.918 1.00 71.50 81 ASP A CA 1
ATOM 604 C C . ASP A 1 81 ? 19.381 14.906 -4.411 1.00 71.50 81 ASP A C 1
ATOM 606 O O . ASP A 1 81 ? 18.179 15.007 -4.679 1.00 71.50 81 ASP A O 1
ATOM 610 N N . ALA A 1 82 ? 20.042 13.755 -4.564 1.00 76.75 82 ALA A N 1
ATOM 611 C CA . ALA A 1 82 ? 19.407 12.508 -4.979 1.00 76.75 82 ALA A CA 1
ATOM 612 C C . ALA A 1 82 ? 18.537 11.931 -3.854 1.00 76.75 82 ALA A C 1
ATOM 614 O O . ALA A 1 82 ? 17.378 11.577 -4.091 1.00 76.75 82 ALA A O 1
ATOM 615 N N . GLU A 1 83 ? 19.050 11.929 -2.622 1.00 78.88 83 GLU A N 1
ATOM 616 C CA . GLU A 1 83 ? 18.314 11.486 -1.439 1.00 78.88 83 GLU A CA 1
ATOM 617 C C . GLU A 1 83 ? 17.089 12.361 -1.167 1.00 78.88 83 GLU A C 1
ATOM 619 O O . GLU A 1 83 ? 15.998 11.841 -0.933 1.00 78.88 83 GLU A O 1
ATOM 624 N N . GLU A 1 84 ? 17.206 13.689 -1.258 1.00 81.62 84 GLU A N 1
ATOM 625 C CA . GLU A 1 84 ? 16.063 14.577 -1.029 1.00 81.62 84 GLU A CA 1
ATOM 626 C C . GLU A 1 84 ? 14.960 14.374 -2.081 1.00 81.62 84 GLU A C 1
ATOM 628 O O . GLU A 1 84 ? 13.768 14.324 -1.748 1.00 81.62 84 GLU A O 1
ATOM 633 N N . LYS A 1 85 ? 15.338 14.193 -3.353 1.00 84.75 85 LYS A N 1
ATOM 634 C CA . LYS A 1 85 ? 14.391 13.857 -4.429 1.00 84.75 85 LYS A CA 1
ATOM 635 C C . LYS A 1 85 ? 13.717 12.517 -4.174 1.00 84.75 85 LYS A C 1
ATOM 637 O O . LYS A 1 85 ? 12.499 12.419 -4.331 1.00 84.75 85 LYS A O 1
ATOM 642 N N . GLN A 1 86 ? 14.473 11.513 -3.737 1.00 83.50 86 GLN A N 1
ATOM 643 C CA . GLN A 1 86 ? 13.931 10.201 -3.410 1.00 83.50 86 GLN A CA 1
ATOM 644 C C . GLN A 1 86 ? 12.979 10.266 -2.212 1.00 83.50 86 GLN A C 1
ATOM 646 O O . GLN A 1 86 ? 11.894 9.693 -2.270 1.00 83.50 86 GLN A O 1
ATOM 651 N N . ARG A 1 87 ? 13.299 11.039 -1.169 1.00 86.25 87 ARG A N 1
ATOM 652 C CA . ARG A 1 87 ? 12.401 11.252 -0.021 1.00 86.25 87 ARG A CA 1
ATOM 653 C C . ARG A 1 87 ? 11.103 11.942 -0.431 1.00 86.25 87 ARG A C 1
ATOM 655 O O . ARG A 1 87 ? 10.028 11.489 -0.046 1.00 86.25 87 ARG A O 1
ATOM 662 N N . LYS A 1 88 ? 11.172 12.990 -1.260 1.00 89.31 88 LYS A N 1
ATOM 663 C CA . LYS A 1 88 ? 9.975 13.662 -1.807 1.00 89.31 88 LYS A CA 1
ATOM 664 C C . LYS A 1 88 ? 9.135 12.713 -2.659 1.00 89.31 88 LYS A C 1
ATOM 666 O O . LYS A 1 88 ? 7.908 12.720 -2.567 1.00 89.31 88 LYS A O 1
ATOM 671 N N . PHE A 1 89 ? 9.791 11.884 -3.469 1.00 90.06 89 PHE A N 1
ATOM 672 C CA . PHE A 1 89 ? 9.127 10.872 -4.278 1.00 90.06 89 PHE A CA 1
ATOM 673 C C . PHE A 1 89 ? 8.397 9.838 -3.413 1.00 90.06 89 PHE A C 1
ATOM 675 O O . PHE A 1 89 ?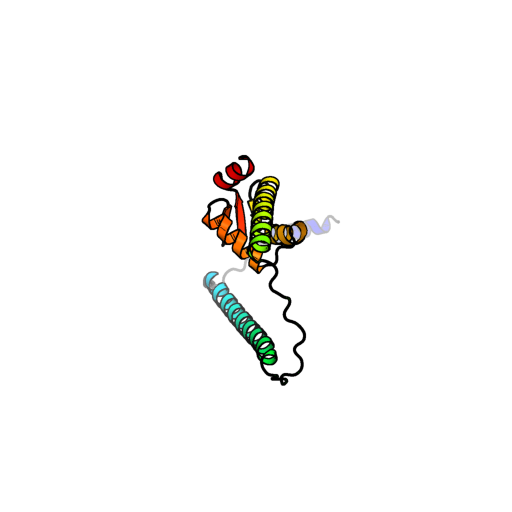 7.210 9.593 -3.626 1.00 90.06 89 PHE A O 1
ATOM 682 N N . MET A 1 90 ? 9.066 9.302 -2.391 1.00 88.69 90 MET A N 1
ATOM 683 C CA . MET A 1 90 ? 8.484 8.331 -1.461 1.00 88.69 90 MET A CA 1
ATOM 684 C C . MET A 1 90 ? 7.339 8.933 -0.645 1.00 88.69 90 MET A C 1
ATOM 686 O O . MET A 1 90 ? 6.300 8.298 -0.502 1.00 88.69 90 MET A O 1
ATOM 690 N N . ALA A 1 91 ? 7.455 10.186 -0.197 1.00 91.00 91 ALA A N 1
ATOM 691 C CA . ALA A 1 91 ? 6.359 10.886 0.473 1.00 91.00 91 ALA A CA 1
ATOM 692 C C . ALA A 1 91 ? 5.123 11.023 -0.437 1.00 91.00 91 ALA A C 1
ATOM 694 O O . ALA A 1 91 ? 3.987 10.809 -0.005 1.00 91.00 91 ALA A O 1
ATOM 695 N N . ARG A 1 92 ? 5.335 11.316 -1.728 1.00 91.44 92 ARG A N 1
ATOM 696 C CA . ARG A 1 92 ? 4.257 11.373 -2.723 1.00 91.44 92 ARG A CA 1
ATOM 697 C C . ARG A 1 92 ? 3.634 9.998 -2.971 1.00 91.44 92 ARG A C 1
ATOM 699 O O . ARG A 1 92 ? 2.410 9.907 -3.069 1.00 91.44 92 ARG A O 1
ATOM 706 N N . ALA A 1 93 ? 4.450 8.951 -3.066 1.00 92.62 93 ALA A N 1
ATOM 707 C CA . ALA A 1 93 ? 3.975 7.579 -3.203 1.00 92.62 93 ALA A CA 1
ATOM 708 C C . ALA A 1 93 ? 3.158 7.137 -1.987 1.00 92.62 93 ALA A C 1
ATOM 710 O O . ALA A 1 93 ? 2.060 6.615 -2.153 1.00 92.62 93 ALA A O 1
ATOM 711 N N . ARG A 1 94 ? 3.636 7.435 -0.774 1.00 93.44 94 ARG A N 1
ATOM 712 C CA . ARG A 1 94 ? 2.944 7.150 0.487 1.00 93.44 94 ARG A CA 1
ATOM 713 C C . ARG A 1 94 ? 1.543 7.765 0.503 1.00 93.44 94 ARG A C 1
ATOM 715 O O . ARG A 1 94 ? 0.563 7.051 0.692 1.00 93.44 94 ARG A O 1
ATOM 722 N N . LYS A 1 95 ? 1.419 9.068 0.212 1.00 92.75 95 LYS A N 1
ATOM 723 C CA . LYS A 1 95 ? 0.106 9.741 0.124 1.00 92.75 95 LYS A CA 1
ATOM 724 C C . LYS A 1 95 ? -0.786 9.123 -0.957 1.00 92.75 95 LYS A C 1
ATOM 726 O O . LYS A 1 95 ? -1.989 8.963 -0.755 1.00 92.75 95 LYS A O 1
ATOM 731 N N . GLY A 1 96 ? -0.194 8.753 -2.089 1.00 93.62 96 GLY A N 1
ATOM 732 C CA . GLY A 1 96 ? -0.873 8.053 -3.174 1.00 93.62 96 GLY A CA 1
ATOM 733 C C . GLY A 1 96 ? -1.470 6.714 -2.763 1.00 93.62 96 GLY A C 1
ATOM 734 O O . GLY A 1 96 ? -2.636 6.447 -3.037 1.00 93.62 96 GLY A O 1
ATOM 735 N N . LEU A 1 97 ? -0.694 5.900 -2.051 1.00 94.31 97 LEU A N 1
ATOM 736 C CA . LEU A 1 97 ? -1.128 4.591 -1.577 1.00 94.31 97 LEU A CA 1
ATOM 737 C C . LEU A 1 97 ? -2.236 4.710 -0.532 1.00 94.31 97 LEU A C 1
ATOM 739 O O . LEU A 1 97 ? -3.247 4.028 -0.663 1.00 94.31 97 LEU A O 1
ATOM 743 N N . LEU A 1 98 ? -2.120 5.634 0.427 1.00 95.06 98 LEU A N 1
ATOM 744 C CA . LEU A 1 98 ? -3.200 5.913 1.384 1.00 95.06 98 LEU A CA 1
ATOM 745 C C . LEU A 1 98 ? -4.487 6.361 0.674 1.00 95.06 98 LEU A C 1
ATOM 747 O O . LEU A 1 98 ? -5.578 5.900 1.009 1.00 95.06 98 LEU A O 1
ATOM 751 N N . THR A 1 99 ? -4.353 7.195 -0.363 1.00 94.75 99 THR A N 1
ATOM 752 C CA . THR A 1 99 ? -5.483 7.603 -1.212 1.00 94.75 99 THR A CA 1
ATOM 753 C C . THR A 1 99 ? -6.116 6.404 -1.896 1.00 94.75 99 THR A C 1
ATOM 755 O O . THR A 1 99 ? -7.332 6.249 -1.839 1.00 94.75 99 THR A O 1
ATOM 758 N N . LYS A 1 100 ? -5.302 5.502 -2.449 1.00 94.94 100 LYS A N 1
ATOM 759 C CA . LYS A 1 100 ? -5.796 4.281 -3.079 1.00 94.94 100 LYS A CA 1
ATOM 760 C C . LYS A 1 100 ? -6.549 3.380 -2.096 1.00 94.94 100 LYS A C 1
ATOM 762 O O . LYS A 1 100 ? -7.593 2.845 -2.460 1.00 94.94 100 LYS A O 1
ATOM 767 N N . VAL A 1 101 ? -6.062 3.233 -0.860 1.00 95.44 101 VAL A N 1
ATOM 768 C CA . VAL A 1 101 ? -6.770 2.466 0.183 1.00 95.44 101 VAL A CA 1
ATOM 769 C C . VAL A 1 101 ? -8.105 3.128 0.529 1.00 95.44 101 VAL A C 1
ATOM 771 O O . VAL A 1 101 ? -9.111 2.440 0.671 1.00 95.44 101 VAL A O 1
ATOM 774 N N . SER A 1 102 ? -8.142 4.460 0.621 1.00 94.94 102 SER A N 1
ATOM 775 C CA . SER A 1 102 ? -9.379 5.216 0.853 1.00 94.94 102 SER A CA 1
ATOM 776 C C . SER A 1 102 ? -10.396 5.021 -0.279 1.00 94.94 102 SER A C 1
ATOM 778 O O . SER A 1 102 ? -11.552 4.694 -0.020 1.00 94.94 102 SER A O 1
ATOM 780 N N . GLU A 1 103 ? -9.956 5.128 -1.538 1.00 94.38 103 GLU A N 1
ATOM 781 C CA . GLU A 1 103 ? -10.784 4.883 -2.729 1.00 94.38 103 GLU A CA 1
ATOM 782 C C . GLU A 1 103 ? -11.330 3.450 -2.788 1.00 94.38 103 GLU A C 1
ATOM 784 O O . GLU A 1 103 ? -12.429 3.230 -3.291 1.00 94.38 103 GLU A O 1
ATOM 789 N N . ALA A 1 104 ? -10.586 2.477 -2.254 1.00 93.88 104 ALA A N 1
ATOM 790 C CA . ALA A 1 104 ? -11.012 1.083 -2.140 1.00 93.88 104 ALA A CA 1
ATOM 791 C C . ALA A 1 104 ? -12.002 0.829 -0.980 1.00 93.88 104 ALA A C 1
ATOM 793 O O . ALA A 1 104 ? -12.370 -0.314 -0.726 1.00 93.88 104 ALA A O 1
ATOM 794 N N . GLY A 1 105 ? -12.444 1.871 -0.268 1.00 94.31 105 GLY A N 1
ATOM 795 C CA . GLY A 1 105 ? -13.362 1.751 0.869 1.00 94.31 105 GLY A CA 1
ATOM 796 C C . GLY A 1 105 ? -12.662 1.595 2.222 1.00 94.31 105 GLY A C 1
ATOM 797 O O . GLY A 1 105 ? -13.277 1.156 3.190 1.00 94.31 105 GLY A O 1
ATOM 798 N N . GLY A 1 106 ? -11.378 1.950 2.310 1.00 94.19 106 GLY A N 1
ATOM 799 C CA . GLY A 1 106 ? -10.600 1.928 3.550 1.00 94.19 106 GLY A CA 1
ATOM 800 C C . GLY A 1 106 ? -9.953 0.581 3.872 1.00 94.19 106 GLY A C 1
ATOM 801 O O . GLY A 1 106 ? -9.378 0.427 4.947 1.00 94.19 106 GLY A O 1
ATOM 802 N N . SER A 1 107 ? -10.024 -0.403 2.978 1.00 95.69 107 SER A N 1
ATOM 803 C CA . SER A 1 107 ? -9.325 -1.686 3.098 1.00 95.69 107 SER A CA 1
ATOM 804 C C . SER A 1 107 ? -8.980 -2.218 1.712 1.00 95.69 107 SER A C 1
ATOM 806 O O . SER A 1 107 ? -9.805 -2.136 0.808 1.00 95.69 107 SER A O 1
ATOM 808 N N . ILE A 1 108 ? -7.776 -2.758 1.532 1.00 97.06 108 ILE A N 1
ATOM 809 C CA . ILE A 1 108 ? -7.328 -3.301 0.244 1.00 97.06 108 ILE A CA 1
ATOM 810 C C . ILE A 1 108 ? -6.378 -4.492 0.451 1.00 97.06 108 ILE A C 1
ATOM 812 O O . ILE A 1 108 ? -5.592 -4.479 1.405 1.00 97.06 108 ILE A O 1
ATOM 816 N N . PRO A 1 109 ? -6.414 -5.523 -0.414 1.00 97.06 109 PRO A N 1
ATOM 817 C CA . PRO A 1 109 ? -5.411 -6.580 -0.401 1.00 97.06 109 PRO A CA 1
ATOM 818 C C . PRO A 1 109 ? -4.003 -6.028 -0.651 1.00 97.06 109 PRO A C 1
ATOM 820 O O . PRO A 1 109 ? -3.796 -5.167 -1.510 1.00 97.06 109 PRO A O 1
ATOM 823 N N . LEU A 1 110 ? -3.010 -6.571 0.052 1.00 94.56 110 LEU A N 1
ATOM 824 C CA . LEU A 1 110 ? -1.613 -6.151 -0.067 1.00 94.56 110 LEU A CA 1
ATOM 825 C C . LEU A 1 110 ? -1.081 -6.310 -1.496 1.00 94.56 110 LEU A C 1
ATOM 827 O O . LEU A 1 110 ? -0.351 -5.445 -1.972 1.00 94.56 110 LEU A O 1
ATOM 831 N N . GLY A 1 111 ? -1.477 -7.384 -2.187 1.00 94.50 111 GLY A N 1
ATOM 832 C CA . GLY A 1 111 ? -1.092 -7.624 -3.579 1.00 94.50 111 GLY A CA 1
ATOM 833 C C . GLY A 1 111 ? -1.575 -6.518 -4.519 1.00 94.50 111 GLY A C 1
ATOM 834 O O . GLY A 1 111 ? -0.800 -6.006 -5.318 1.00 94.50 111 GLY A O 1
ATOM 835 N N . GLU A 1 112 ? -2.819 -6.061 -4.365 1.00 95.38 112 GLU A N 1
ATOM 836 C CA . GLU A 1 112 ? -3.349 -4.957 -5.175 1.00 95.38 112 GLU A CA 1
ATOM 837 C C . GLU A 1 112 ? -2.642 -3.630 -4.878 1.00 95.38 112 GLU A C 1
ATOM 839 O O . GLU A 1 112 ? -2.407 -2.823 -5.781 1.00 95.38 112 GLU A O 1
ATOM 844 N N . LEU A 1 113 ? -2.281 -3.403 -3.612 1.00 95.00 113 LEU A N 1
ATOM 845 C CA . LEU A 1 113 ? -1.549 -2.211 -3.201 1.00 95.00 113 LEU A CA 1
ATOM 846 C C . LEU A 1 113 ? -0.112 -2.213 -3.747 1.00 95.00 113 LEU A C 1
ATOM 848 O O . LEU A 1 113 ? 0.360 -1.180 -4.229 1.00 95.00 113 LEU A O 1
ATOM 852 N N . HIS A 1 114 ? 0.550 -3.373 -3.735 1.00 95.19 114 HIS A N 1
ATOM 853 C CA . HIS A 1 114 ? 1.855 -3.584 -4.360 1.00 95.19 114 HIS A CA 1
ATOM 854 C C . HIS A 1 114 ? 1.786 -3.315 -5.867 1.00 95.19 114 HIS A C 1
ATOM 856 O O . HIS A 1 114 ? 2.517 -2.459 -6.368 1.00 95.19 114 HIS A O 1
ATOM 862 N N . ASP A 1 115 ? 0.848 -3.947 -6.572 1.00 95.69 115 ASP A N 1
ATOM 863 C CA . ASP A 1 115 ? 0.657 -3.765 -8.014 1.00 95.69 115 ASP A CA 1
ATOM 864 C C . ASP A 1 115 ? 0.380 -2.307 -8.385 1.00 95.69 115 ASP A C 1
ATOM 866 O O . ASP A 1 115 ? 0.860 -1.801 -9.404 1.00 95.69 115 ASP A O 1
ATOM 870 N N . HIS A 1 116 ? -0.408 -1.606 -7.568 1.00 95.25 116 HIS A N 1
ATOM 871 C CA . HIS A 1 116 ? -0.654 -0.184 -7.761 1.00 95.25 116 HIS A CA 1
ATOM 872 C C . HIS A 1 116 ? 0.630 0.636 -7.590 1.00 95.25 116 HIS A C 1
ATOM 874 O O . HIS A 1 116 ? 0.894 1.536 -8.392 1.00 95.25 116 HIS A O 1
ATOM 880 N N . SER A 1 117 ? 1.439 0.316 -6.576 1.00 93.50 117 SER A N 1
ATOM 881 C CA . SER A 1 117 ? 2.711 0.994 -6.319 1.00 93.50 117 SER A CA 1
ATOM 882 C C . SER A 1 117 ? 3.709 0.813 -7.468 1.00 93.50 117 SER A C 1
ATOM 884 O O . SER A 1 117 ? 4.343 1.782 -7.891 1.00 93.50 117 SER A O 1
ATOM 886 N N . GLU A 1 118 ? 3.772 -0.385 -8.048 1.00 94.31 118 GLU A N 1
ATOM 887 C CA . GLU A 1 118 ? 4.636 -0.697 -9.181 1.00 94.31 118 GLU A CA 1
ATOM 888 C C . GLU A 1 118 ? 4.172 0.044 -10.443 1.00 94.31 118 GLU A C 1
ATOM 890 O O . GLU A 1 118 ? 4.952 0.750 -11.080 1.00 94.31 118 GLU A O 1
ATOM 895 N N . LYS A 1 119 ? 2.874 -0.019 -10.767 1.00 94.88 119 LYS A N 1
ATOM 896 C CA . LYS A 1 119 ? 2.317 0.598 -11.985 1.00 94.88 119 LYS A CA 1
ATOM 897 C C . LYS A 1 119 ? 2.326 2.124 -11.948 1.00 94.88 119 LYS A C 1
ATOM 899 O O . LYS A 1 119 ? 2.470 2.760 -12.991 1.00 94.88 119 LYS A O 1
ATOM 904 N N . ARG A 1 120 ? 2.094 2.729 -10.777 1.00 94.56 120 ARG A N 1
ATOM 905 C CA . ARG A 1 120 ? 1.913 4.185 -10.657 1.00 94.56 120 ARG A CA 1
ATOM 906 C C . ARG A 1 120 ? 3.175 4.921 -10.229 1.00 94.56 120 ARG A C 1
ATOM 908 O O . ARG A 1 120 ? 3.367 6.062 -10.647 1.00 94.56 120 ARG A O 1
ATOM 915 N N . TYR A 1 121 ? 4.001 4.284 -9.406 1.00 93.75 121 TYR A N 1
ATOM 916 C CA . TYR A 1 121 ? 5.179 4.891 -8.794 1.00 93.75 121 TYR A CA 1
ATOM 917 C C . TYR A 1 121 ? 6.470 4.116 -9.101 1.00 93.75 121 TYR A C 1
ATOM 919 O O . TYR A 1 121 ? 7.522 4.510 -8.617 1.00 93.75 121 TYR A O 1
ATOM 927 N N . PHE A 1 122 ? 6.441 3.047 -9.905 1.00 93.81 122 PHE A N 1
ATOM 928 C CA . PHE A 1 122 ? 7.641 2.275 -10.269 1.00 93.81 122 PHE A CA 1
ATOM 929 C C . PHE A 1 122 ? 8.468 1.833 -9.047 1.00 93.81 122 PHE A C 1
ATOM 931 O O . PHE A 1 122 ? 9.699 1.808 -9.079 1.00 93.81 122 PHE A O 1
ATOM 938 N N . ILE A 1 123 ? 7.787 1.521 -7.940 1.00 91.81 123 ILE A N 1
ATOM 939 C CA . ILE A 1 123 ? 8.425 1.100 -6.693 1.00 91.81 123 ILE A CA 1
ATOM 940 C C . ILE A 1 123 ? 8.682 -0.401 -6.768 1.00 91.81 123 ILE A C 1
ATOM 942 O O . ILE A 1 123 ? 7.752 -1.190 -6.898 1.00 91.81 123 ILE A O 1
ATOM 946 N N . ALA A 1 124 ? 9.952 -0.791 -6.672 1.00 92.44 124 ALA A N 1
ATOM 947 C CA . ALA A 1 124 ? 10.341 -2.194 -6.619 1.00 92.44 124 ALA A CA 1
ATOM 948 C C . ALA A 1 124 ? 9.932 -2.847 -5.288 1.00 92.44 124 ALA A C 1
ATOM 950 O O . ALA A 1 124 ? 9.854 -2.174 -4.258 1.00 92.44 124 ALA A O 1
ATOM 951 N N . HIS A 1 125 ? 9.796 -4.176 -5.292 1.00 92.06 125 HIS A N 1
ATOM 952 C CA . HIS A 1 125 ? 9.324 -4.969 -4.151 1.00 92.06 125 HIS A CA 1
ATOM 953 C C . HIS A 1 125 ? 9.976 -4.589 -2.812 1.00 92.06 125 HIS A C 1
ATOM 955 O O . HIS A 1 125 ? 9.284 -4.309 -1.839 1.00 92.06 125 HIS A O 1
ATOM 961 N N . ARG A 1 126 ? 11.312 -4.479 -2.774 1.00 93.44 126 ARG A N 1
ATOM 962 C CA . ARG A 1 126 ? 12.045 -4.113 -1.551 1.00 93.44 126 ARG A CA 1
ATOM 963 C C . ARG A 1 126 ? 11.653 -2.732 -1.018 1.00 93.44 126 ARG A C 1
ATOM 965 O O . ARG A 1 126 ? 11.460 -2.576 0.180 1.00 93.44 126 ARG A O 1
ATOM 972 N N . ALA A 1 127 ? 11.549 -1.741 -1.900 1.00 92.31 127 ALA A N 1
ATOM 973 C CA . ALA A 1 127 ? 11.185 -0.383 -1.508 1.00 92.31 127 ALA A CA 1
ATOM 974 C C . ALA A 1 127 ? 9.713 -0.300 -1.077 1.00 92.31 127 ALA A C 1
ATOM 976 O O . ALA A 1 127 ? 9.392 0.441 -0.151 1.00 92.31 127 ALA A O 1
ATOM 977 N N . PHE A 1 128 ? 8.836 -1.096 -1.695 1.00 94.00 128 PHE A N 1
ATOM 978 C CA . PHE A 1 128 ? 7.446 -1.217 -1.269 1.00 94.00 128 PHE A CA 1
ATOM 979 C C . PHE A 1 128 ? 7.339 -1.817 0.136 1.00 94.00 128 PHE A C 1
ATOM 981 O O . PHE A 1 128 ? 6.626 -1.262 0.967 1.00 94.00 128 PHE A O 1
ATOM 988 N N . SER A 1 129 ? 8.074 -2.896 0.427 1.00 93.50 129 SER A N 1
ATOM 989 C CA . SER A 1 129 ? 8.104 -3.503 1.763 1.00 93.50 129 SER A CA 1
ATOM 990 C C . SER A 1 129 ? 8.548 -2.503 2.827 1.00 93.50 129 SER A C 1
ATOM 992 O O . SER A 1 129 ? 7.845 -2.335 3.816 1.00 93.50 129 SER A O 1
ATOM 994 N N . THR A 1 130 ? 9.638 -1.765 2.590 1.00 94.44 130 THR A N 1
ATOM 995 C CA . THR A 1 130 ? 10.093 -0.712 3.514 1.00 94.44 130 THR A CA 1
ATOM 996 C C . THR A 1 130 ? 9.026 0.362 3.720 1.00 94.44 130 THR A C 1
ATOM 998 O O . THR A 1 130 ? 8.746 0.755 4.847 1.00 94.44 130 THR A O 1
ATOM 1001 N N . LEU A 1 131 ? 8.372 0.808 2.647 1.00 93.75 131 LEU A N 1
ATOM 1002 C CA . LEU A 1 131 ? 7.328 1.824 2.736 1.00 93.75 131 LEU A CA 1
ATOM 1003 C C . LEU A 1 131 ? 6.081 1.319 3.491 1.00 93.75 131 LEU A C 1
ATOM 1005 O O . LEU A 1 131 ? 5.477 2.077 4.248 1.00 93.75 131 LEU A O 1
ATOM 1009 N N . MET A 1 132 ? 5.706 0.049 3.325 1.00 94.88 132 MET A N 1
ATOM 1010 C CA . MET A 1 132 ? 4.634 -0.587 4.098 1.00 94.88 132 MET A CA 1
ATOM 1011 C C . MET A 1 132 ? 4.993 -0.716 5.577 1.00 94.88 132 MET A C 1
ATOM 1013 O O . MET A 1 132 ? 4.168 -0.381 6.425 1.00 94.88 132 MET A O 1
ATOM 1017 N N . GLU A 1 133 ? 6.212 -1.157 5.886 1.00 94.75 133 GLU A N 1
ATOM 1018 C CA . GLU A 1 133 ? 6.717 -1.241 7.258 1.00 94.75 133 GLU A CA 1
ATOM 1019 C C . GLU A 1 133 ? 6.653 0.121 7.952 1.00 94.75 133 GLU A C 1
ATOM 1021 O O . GLU A 1 133 ? 6.142 0.214 9.065 1.00 94.75 133 GLU A O 1
ATOM 1026 N N . GLU A 1 134 ? 7.074 1.192 7.276 1.00 94.81 134 GLU A N 1
ATOM 1027 C CA . GLU A 1 134 ? 6.979 2.554 7.805 1.00 94.81 134 GLU A CA 1
ATOM 1028 C C . GLU A 1 134 ? 5.526 2.997 8.033 1.00 94.81 134 GLU A C 1
ATOM 1030 O O . GLU A 1 134 ? 5.210 3.539 9.088 1.00 94.81 134 GLU A O 1
ATOM 1035 N N . MET A 1 135 ? 4.616 2.758 7.082 1.00 94.94 135 MET A N 1
ATOM 1036 C CA . MET A 1 135 ? 3.205 3.148 7.238 1.00 94.94 135 MET A CA 1
ATOM 1037 C C . MET A 1 135 ? 2.507 2.401 8.378 1.00 94.94 135 MET A C 1
ATOM 1039 O O . MET A 1 135 ? 1.645 2.979 9.041 1.00 94.94 135 MET A O 1
ATOM 1043 N N . VAL A 1 136 ? 2.865 1.137 8.603 1.00 95.81 136 VAL A N 1
ATOM 1044 C CA . VAL A 1 136 ? 2.356 0.347 9.731 1.00 95.81 136 VAL A CA 1
ATOM 1045 C C . VAL A 1 136 ? 2.987 0.817 11.042 1.00 95.81 136 VAL A C 1
ATOM 1047 O O . VAL A 1 136 ? 2.274 1.009 12.023 1.00 95.81 136 VAL A O 1
ATOM 1050 N N . ALA A 1 137 ? 4.297 1.081 11.059 1.00 96.06 137 ALA A N 1
ATOM 1051 C CA . ALA A 1 137 ? 5.000 1.593 12.235 1.00 96.06 137 ALA A CA 1
ATOM 1052 C C . ALA A 1 137 ? 4.481 2.973 12.678 1.00 96.06 137 ALA A C 1
ATOM 1054 O O . ALA A 1 137 ? 4.362 3.240 13.871 1.00 96.06 137 ALA A O 1
ATOM 1055 N N . GLU A 1 138 ? 4.128 3.835 11.725 1.00 94.38 138 GLU A N 1
ATOM 1056 C CA . GLU A 1 138 ? 3.510 5.142 11.975 1.00 94.38 138 GLU A CA 1
ATOM 1057 C C . GLU A 1 138 ? 2.004 5.048 12.290 1.00 94.38 138 GLU A C 1
ATOM 1059 O O . GLU A 1 138 ? 1.361 6.063 12.561 1.00 94.38 138 GLU A O 1
ATOM 1064 N N . GLY A 1 139 ? 1.418 3.847 12.249 1.00 95.56 139 GLY A N 1
ATOM 1065 C CA . GLY A 1 139 ? 0.001 3.624 12.524 1.00 95.56 139 GLY A CA 1
ATOM 1066 C C . GLY A 1 139 ? -0.931 4.239 11.481 1.00 95.56 139 GLY A C 1
ATOM 1067 O O . GLY A 1 139 ? -2.093 4.499 11.786 1.00 95.56 139 GLY A O 1
ATOM 1068 N N . LEU A 1 140 ? -0.452 4.496 10.260 1.00 95.69 140 LEU A N 1
ATOM 1069 C CA . LEU A 1 140 ? -1.259 5.004 9.141 1.00 95.69 140 LEU A CA 1
ATOM 1070 C C . LEU A 1 140 ? -2.090 3.893 8.495 1.00 95.69 140 LEU A C 1
ATOM 1072 O O . LEU A 1 140 ? -3.184 4.139 7.979 1.00 95.69 140 LEU A O 1
ATOM 1076 N N . LEU A 1 141 ? -1.560 2.672 8.540 1.00 96.06 141 LEU A N 1
ATOM 1077 C C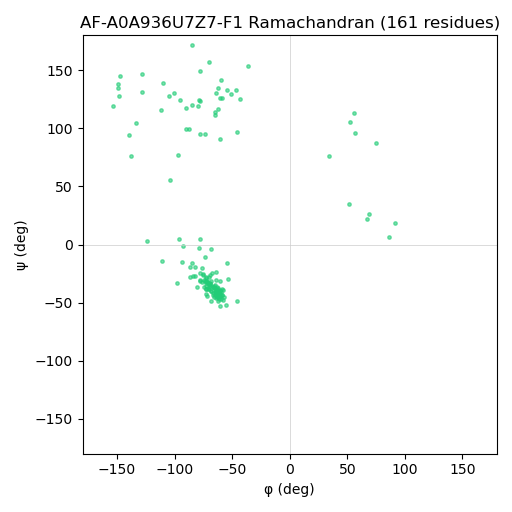A . LEU A 1 141 ? -2.225 1.454 8.110 1.00 96.06 141 LEU A CA 1
ATOM 1078 C C . LEU A 1 141 ? -2.164 0.407 9.218 1.00 96.06 141 LEU A C 1
ATOM 1080 O O . LEU A 1 141 ? -1.174 0.309 9.937 1.00 96.06 141 LEU A O 1
ATOM 1084 N N . ASP A 1 142 ? -3.212 -0.399 9.302 1.00 96.12 142 ASP A N 1
ATOM 1085 C CA . ASP A 1 142 ? -3.228 -1.640 10.067 1.00 96.12 142 ASP A CA 1
ATOM 1086 C C . ASP A 1 142 ? -3.135 -2.813 9.086 1.00 96.12 142 ASP A C 1
ATOM 1088 O O . ASP A 1 142 ? -3.882 -2.864 8.104 1.00 96.12 142 ASP A O 1
ATOM 1092 N N . TYR A 1 143 ? -2.187 -3.721 9.304 1.00 95.75 143 TYR A N 1
ATOM 1093 C CA . TYR A 1 143 ? -1.950 -4.856 8.419 1.00 95.75 143 TYR A CA 1
ATOM 1094 C C . TYR A 1 143 ? -2.333 -6.165 9.102 1.00 95.75 143 TYR A C 1
ATOM 1096 O O . TYR A 1 143 ? -1.705 -6.600 10.067 1.00 95.75 143 TYR A O 1
ATOM 1104 N N . GLU A 1 144 ? -3.336 -6.834 8.542 1.00 94.88 144 GLU A N 1
ATOM 1105 C CA . GLU A 1 144 ? -3.798 -8.131 9.016 1.00 94.88 144 GLU A CA 1
ATOM 1106 C C . GLU A 1 144 ? -3.027 -9.250 8.303 1.00 94.88 144 GLU A C 1
ATOM 1108 O O . GLU A 1 144 ? -3.337 -9.628 7.172 1.00 94.88 144 GLU A O 1
ATOM 1113 N N . SER A 1 145 ? -2.014 -9.811 8.969 1.00 88.75 145 SER A N 1
ATOM 1114 C CA . SER A 1 145 ? -1.131 -10.838 8.389 1.00 88.75 145 SER A CA 1
ATOM 1115 C C . SER A 1 145 ? -1.835 -12.152 8.032 1.00 88.75 145 SER A C 1
ATOM 1117 O O . SER A 1 145 ? -1.356 -12.874 7.161 1.00 88.75 145 SER A O 1
ATOM 1119 N N . GLY A 1 146 ? -2.975 -12.455 8.662 1.00 91.12 146 GLY A N 1
ATOM 1120 C CA . GLY A 1 146 ? -3.769 -13.650 8.365 1.00 91.12 146 GLY A CA 1
ATOM 1121 C C . GLY A 1 146 ? -4.553 -13.564 7.052 1.00 91.12 146 GLY A C 1
ATOM 1122 O O . GLY A 1 146 ? -4.763 -14.582 6.400 1.00 91.12 146 GLY A O 1
ATOM 1123 N N . THR A 1 147 ? -4.969 -12.361 6.650 1.00 91.56 147 THR A N 1
ATOM 1124 C CA . THR A 1 147 ? -5.789 -12.130 5.447 1.00 91.56 147 THR A CA 1
ATOM 1125 C C . THR A 1 147 ? -5.024 -11.404 4.341 1.00 91.56 147 THR A C 1
ATOM 1127 O O . THR A 1 147 ? -5.472 -11.382 3.196 1.00 91.56 147 THR A O 1
ATOM 1130 N N . GLY A 1 148 ? -3.870 -10.814 4.663 1.00 93.62 148 GLY A N 1
ATOM 1131 C CA . GLY A 1 148 ? -3.093 -9.995 3.740 1.00 93.62 148 GLY A CA 1
ATOM 1132 C C . GLY A 1 148 ? -3.778 -8.670 3.403 1.00 93.62 148 GLY A C 1
ATOM 1133 O O . GLY A 1 148 ? -3.557 -8.139 2.316 1.00 93.62 148 GLY A O 1
ATOM 1134 N N . ILE A 1 149 ? -4.632 -8.148 4.288 1.00 96.19 149 ILE A N 1
ATOM 1135 C CA . ILE A 1 149 ? -5.389 -6.910 4.062 1.00 96.19 149 ILE A CA 1
ATOM 1136 C C . ILE A 1 149 ? -4.716 -5.748 4.793 1.00 96.19 149 ILE A C 1
ATOM 1138 O O . ILE A 1 149 ? -4.437 -5.827 5.989 1.00 96.19 149 ILE A O 1
ATOM 1142 N N . ALA A 1 150 ? -4.504 -4.646 4.075 1.00 95.75 150 ALA A N 1
ATOM 1143 C CA . ALA A 1 150 ? -4.125 -3.363 4.649 1.00 95.75 150 ALA A CA 1
ATOM 1144 C C . ALA A 1 150 ? -5.381 -2.504 4.862 1.00 95.75 150 ALA A C 1
ATOM 1146 O O . ALA A 1 150 ? -6.143 -2.261 3.922 1.00 95.75 150 ALA A O 1
ATOM 1147 N N . ARG A 1 151 ? -5.598 -2.037 6.093 1.00 96.69 151 ARG A N 1
ATOM 1148 C CA . ARG A 1 151 ? -6.725 -1.187 6.491 1.00 96.69 151 ARG A CA 1
ATOM 1149 C C . ARG A 1 151 ? -6.260 0.222 6.806 1.00 96.69 151 ARG A C 1
ATOM 1151 O O . ARG A 1 151 ? -5.248 0.422 7.466 1.00 96.69 151 ARG A O 1
ATOM 1158 N N . LEU A 1 152 ? -7.035 1.204 6.367 1.00 96.75 152 LEU A N 1
ATOM 1159 C CA . LEU A 1 152 ? -6.759 2.608 6.628 1.00 96.75 152 LEU A CA 1
ATOM 1160 C C . LEU A 1 152 ? -7.181 2.990 8.050 1.00 96.75 152 LEU A C 1
ATOM 1162 O O . LEU A 1 152 ? -8.351 2.848 8.421 1.00 96.75 152 LEU A O 1
ATOM 1166 N N . THR A 1 153 ? -6.249 3.534 8.829 1.00 96.94 153 THR A N 1
ATOM 1167 C CA . THR A 1 153 ? -6.527 4.032 10.183 1.00 96.94 153 THR A CA 1
ATOM 1168 C C . THR A 1 153 ? -7.052 5.470 10.152 1.00 96.94 153 THR A C 1
ATOM 1170 O O . THR A 1 153 ? -7.054 6.141 9.115 1.00 96.94 153 THR A O 1
ATOM 1173 N N . GLU A 1 154 ? -7.501 5.982 11.300 1.00 94.06 154 GLU A N 1
ATOM 1174 C CA . GLU A 1 154 ? -7.839 7.406 11.422 1.00 94.06 154 GLU A CA 1
ATOM 1175 C C . GLU A 1 154 ? -6.627 8.316 11.213 1.00 94.06 154 GLU A C 1
ATOM 1177 O O . GLU A 1 154 ? -6.751 9.337 10.537 1.00 94.06 154 GLU A O 1
ATOM 1182 N N . ALA A 1 155 ? -5.449 7.922 11.709 1.00 93.44 155 ALA A N 1
ATOM 1183 C CA . ALA A 1 155 ? -4.213 8.668 11.492 1.00 93.44 155 ALA A CA 1
ATOM 1184 C C . ALA A 1 155 ? -3.867 8.753 9.996 1.00 93.44 155 ALA A C 1
ATOM 1186 O O . ALA A 1 155 ? -3.567 9.835 9.490 1.00 93.44 155 ALA A O 1
ATOM 1187 N N . GLY A 1 156 ? -4.015 7.646 9.256 1.00 91.81 156 GLY A N 1
ATOM 1188 C CA . GLY A 1 156 ? -3.846 7.626 7.801 1.00 91.81 156 GLY A CA 1
ATOM 1189 C C . GLY A 1 156 ? -4.794 8.591 7.080 1.00 91.81 156 GLY A C 1
ATOM 1190 O O . GLY A 1 156 ? -4.365 9.349 6.208 1.00 91.81 156 GLY A O 1
ATOM 1191 N N . ARG A 1 157 ? -6.071 8.636 7.489 1.00 92.06 157 ARG A N 1
ATOM 1192 C CA . ARG A 1 157 ? -7.066 9.586 6.950 1.00 92.06 157 ARG A CA 1
ATOM 1193 C C . ARG A 1 157 ? -6.720 11.047 7.255 1.00 92.06 157 ARG A C 1
ATOM 1195 O O . ARG A 1 157 ? -6.899 11.914 6.394 1.00 92.06 157 ARG A O 1
ATOM 1202 N N . ALA A 1 158 ? -6.212 11.325 8.454 1.00 89.94 158 ALA A N 1
ATOM 1203 C CA . ALA A 1 158 ? -5.808 12.668 8.860 1.00 89.94 158 ALA A CA 1
ATOM 1204 C C . ALA A 1 158 ? -4.627 13.183 8.023 1.00 89.94 158 ALA A C 1
ATOM 1206 O O . ALA A 1 158 ? -4.678 14.308 7.531 1.00 89.94 158 ALA A O 1
ATOM 1207 N N . VAL A 1 159 ? -3.617 12.344 7.768 1.00 87.31 159 VAL A N 1
ATOM 1208 C CA . VAL A 1 159 ? -2.444 12.694 6.939 1.00 87.31 159 VAL A CA 1
ATOM 1209 C C . VAL A 1 159 ? -2.821 12.988 5.483 1.00 87.31 159 VAL A C 1
ATOM 1211 O O . VAL A 1 159 ? -2.191 13.812 4.822 1.00 87.31 159 VAL A O 1
ATOM 1214 N N . MET A 1 160 ? -3.868 12.352 4.959 1.00 85.50 160 MET A N 1
ATOM 1215 C CA . MET A 1 160 ? -4.362 12.662 3.615 1.00 85.50 160 MET A CA 1
ATOM 1216 C C . MET A 1 160 ? -5.037 14.037 3.534 1.00 85.50 160 MET A C 1
ATOM 1218 O O . MET A 1 160 ? -4.910 14.715 2.510 1.00 85.50 160 MET A O 1
ATOM 1222 N N . SER A 1 161 ? -5.747 14.412 4.603 1.00 79.88 161 SER A N 1
ATOM 1223 C CA . SER A 1 161 ? -6.562 15.631 4.696 1.00 79.88 161 SER A CA 1
ATOM 1224 C C . SER A 1 161 ? -5.758 16.855 5.145 1.00 79.88 161 SER A C 1
ATOM 1226 O O . SER A 1 161 ? -6.108 17.978 4.792 1.00 79.88 161 SER A O 1
ATOM 1228 N N . GLY A 1 162 ? -4.686 16.646 5.913 1.00 66.44 162 GLY A N 1
ATOM 1229 C CA . GLY A 1 162 ? -3.763 17.687 6.351 1.00 66.44 162 GLY A CA 1
ATOM 1230 C C . GLY A 1 162 ? -2.802 18.079 5.233 1.00 66.44 162 GLY A C 1
ATOM 1231 O O . GLY A 1 162 ? -2.108 17.230 4.668 1.00 66.44 162 GLY A O 1
ATOM 1232 N N . ASN A 1 163 ? -2.787 19.367 4.904 1.00 44.53 163 ASN A N 1
ATOM 1233 C CA . ASN A 1 163 ? -1.853 19.987 3.974 1.00 44.53 163 ASN A CA 1
ATOM 1234 C C . ASN A 1 163 ? -1.014 21.022 4.714 1.00 44.53 163 ASN A C 1
ATOM 1236 O O . ASN A 1 163 ? -1.622 21.796 5.486 1.00 44.53 163 ASN A O 1
#

Foldseek 3Di:
DDPVVVVVVVVVVVPDDDDDDDDDDDPPPDPVVVVVVVVVVVVVVVVVVVVVVVVVVVVVPDDPDDDDDDDDDPDDDPVVVVVVVVVVLLVVLLLVLLVVCVVVVFKDAQVVSVVCCCVPSVQDPVRSVVSVVVCVVVVQWDADPVRRMIGGDPVVVVVNVPD

Secondary structure (DSSP, 8-state):
--HHHHHHHHHHHHS---------------TTHHHHHHHHHHHHHHHHHHHHHHHHHHTTS-----------------HHHHHHHHHHHHHHHHHHHHHHHHHTTSEEEHHHHHHHHHHHH---HHHHHHHHHHHHHTTSEEEETTTTEEEE-HHHHHHHH--

Radius of gyration: 33.65 Å; Cα contacts (8 Å, |Δi|>4): 83; chains: 1; bounding box: 93×81×35 Å

Sequence (163 aa):
MGLRSRLKDTLGALLGGTQDTERRPQPYRSPVASIIDDARAQERAQAEERARAEEATRAQRLTPASPAAAPAAPEPPKDADAEEKQRKFMARARKGLLTKVSEAGGSIPLGELHDHSEKRYFIAHRAFSTLMEEMVAEGLLDYESGTGIARLTEAGRAVMSGN

Nearest PDB structures (foldseek):
  3o6b-assembly3_F  TM=7.292E-01  e=2.074E-02  Saccharomyces cerevisiae
  2mh2-assembly1_A  TM=7.950E-01  e=8.565E-02  Mus musculus
  2ma3-assembly1_A  TM=5.969E-01  e=5.711E-02  Methanothermobac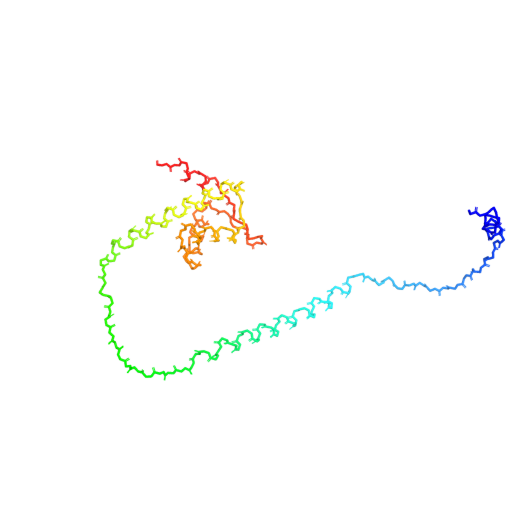ter thermautotrophicus
  4xgc-assembly1_C  TM=7.688E-01  e=6.073E-01  Drosophila melanogaster
  8rhz-assembly1_A  TM=7.335E-01  e=1.914E+00  Homo sapiens

pLDDT: mean 72.17, std 20.89, range [42.41, 97.06]

Mean predicted aligned error: 19.85 Å

Solvent-accessible surface area (backbone atoms only — not comparable to full-atom values): 10053 Å² total; per-residue (Å²): 137,66,78,71,61,65,58,53,60,58,53,62,70,72,60,77,79,83,79,82,88,84,91,72,87,75,77,84,76,66,80,70,69,68,57,60,59,55,54,57,54,53,54,54,57,55,50,55,54,52,55,56,58,54,56,67,64,59,74,76,76,78,76,92,76,79,94,76,78,89,77,77,80,79,74,86,72,63,63,68,64,54,51,52,51,50,52,54,50,50,53,51,47,51,54,49,51,54,49,50,28,49,74,57,74,31,41,40,49,47,67,60,52,50,54,49,37,34,77,75,63,69,44,50,71,70,60,46,52,54,52,49,52,49,36,42,73,71,46,28,31,47,73,42,83,91,76,43,33,38,30,60,31,71,58,33,54,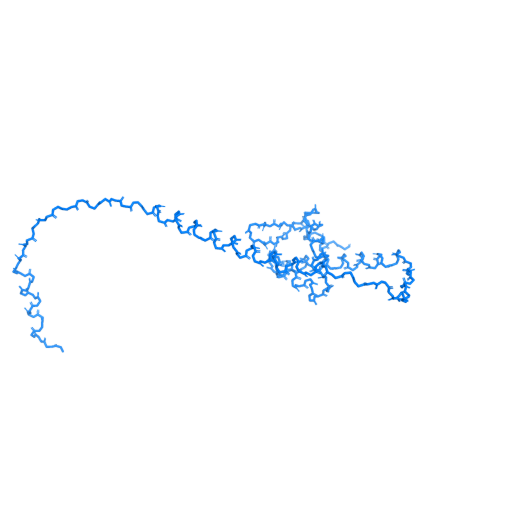46,60,70,72,58,128